Protein AF-A0A1G1FZB9-F1 (afdb_monomer_lite)

Foldseek 3Di:
DPPPQQWDWDWDDDFQVLQCVLVVQAFDWDDDPQTITTTGGPDPSSVVSVVCRVVVPDDDPVSSVVSVVVVVVVRVVVNVVVD

Structure (mmCIF, N/CA/C/O backbone):
data_AF-A0A1G1FZB9-F1
#
_entry.id   AF-A0A1G1FZB9-F1
#
loop_
_atom_site.group_PDB
_atom_site.id
_atom_site.type_symbol
_atom_site.label_atom_id
_atom_site.label_alt_id
_atom_site.label_comp_id
_atom_site.label_asym_id
_atom_site.label_entity_id
_atom_site.label_seq_id
_atom_site.pdbx_PDB_ins_code
_atom_site.Cartn_x
_atom_site.Cartn_y
_atom_site.Cartn_z
_atom_site.occupancy
_atom_site.B_iso_or_equiv
_atom_site.a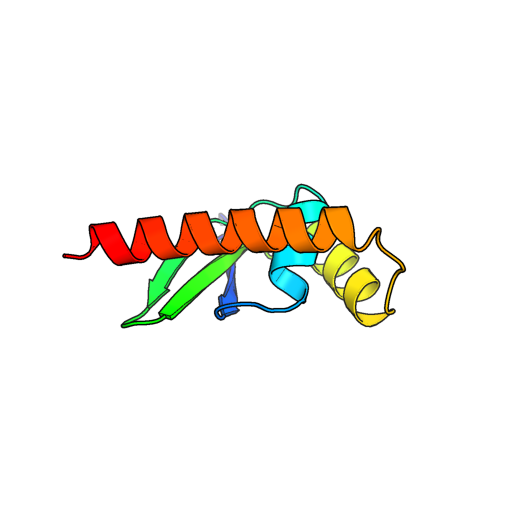uth_seq_id
_atom_site.auth_comp_id
_atom_site.auth_asym_id
_atom_site.auth_atom_id
_atom_site.pdbx_PDB_model_num
ATOM 1 N N . MET A 1 1 ? -22.139 -21.508 -2.740 1.00 38.06 1 MET A N 1
ATOM 2 C CA . MET A 1 1 ? -21.227 -21.218 -1.613 1.00 38.06 1 MET A CA 1
ATOM 3 C C . MET A 1 1 ? -20.391 -20.015 -1.994 1.00 38.06 1 MET A C 1
ATOM 5 O O . MET A 1 1 ? -19.462 -20.142 -2.781 1.00 38.06 1 MET A O 1
ATOM 9 N N . GLU A 1 2 ? -20.792 -18.841 -1.527 1.00 40.31 2 GLU A N 1
ATOM 10 C CA . GLU A 1 2 ? -20.057 -17.597 -1.730 1.00 40.31 2 GLU A CA 1
ATOM 11 C C . GLU A 1 2 ? -18.738 -17.719 -0.957 1.00 40.31 2 GLU A C 1
ATOM 13 O O . GLU A 1 2 ? -18.735 -17.798 0.272 1.00 40.31 2 GLU A O 1
ATOM 18 N N . LYS A 1 3 ? -17.614 -17.895 -1.665 1.00 43.84 3 LYS A N 1
ATOM 19 C CA . LYS A 1 3 ? -16.296 -17.933 -1.023 1.00 43.84 3 LYS A CA 1
ATOM 20 C C . LYS A 1 3 ? -16.135 -16.594 -0.314 1.00 43.84 3 LYS A C 1
ATOM 22 O O . LYS A 1 3 ? -16.038 -15.575 -0.993 1.00 43.84 3 LYS A O 1
ATOM 27 N N . ALA A 1 4 ? -16.117 -16.595 1.019 1.00 49.88 4 ALA A N 1
ATOM 28 C CA . ALA A 1 4 ? -15.738 -15.423 1.795 1.00 49.88 4 ALA A CA 1
ATOM 29 C C . ALA A 1 4 ? -14.460 -14.853 1.167 1.00 49.88 4 ALA A C 1
ATOM 31 O O . ALA A 1 4 ? -13.454 -15.565 1.094 1.00 49.88 4 ALA A O 1
ATOM 32 N N . LYS A 1 5 ? -14.536 -13.636 0.611 1.00 60.00 5 LYS A N 1
ATOM 33 C CA . LYS A 1 5 ? -13.399 -12.968 -0.030 1.00 60.00 5 LYS A CA 1
ATOM 34 C C . LYS A 1 5 ? -12.312 -12.842 1.030 1.00 60.00 5 LYS A C 1
ATOM 36 O O . LYS A 1 5 ? -12.411 -12.000 1.918 1.00 60.00 5 LYS A O 1
ATOM 41 N N . ARG A 1 6 ? -11.327 -13.742 1.003 1.00 81.38 6 ARG A N 1
ATOM 42 C CA . ARG A 1 6 ? -10.249 -13.757 1.989 1.00 81.38 6 ARG A CA 1
ATOM 43 C C . ARG A 1 6 ? -9.450 -12.474 1.779 1.00 81.38 6 ARG A C 1
ATOM 45 O O . ARG A 1 6 ? -8.987 -12.199 0.676 1.00 81.38 6 ARG A O 1
ATOM 52 N N . LYS A 1 7 ? -9.365 -11.649 2.816 1.00 90.19 7 LYS A N 1
ATOM 53 C CA . LYS A 1 7 ? -8.542 -10.443 2.796 1.00 90.19 7 LYS A CA 1
ATOM 54 C C . LYS A 1 7 ? -7.137 -10.797 3.264 1.00 90.19 7 LYS A C 1
ATOM 56 O O . LYS A 1 7 ? -6.977 -11.610 4.174 1.00 90.19 7 LYS A O 1
ATOM 61 N N . ILE A 1 8 ? -6.131 -10.192 2.646 1.00 88.81 8 ILE A N 1
ATOM 62 C CA . ILE A 1 8 ? -4.731 -10.316 3.048 1.00 88.81 8 ILE A CA 1
ATOM 63 C C . ILE A 1 8 ? -4.386 -9.087 3.894 1.00 88.81 8 ILE A C 1
ATOM 65 O O . ILE A 1 8 ? -4.383 -7.976 3.355 1.00 88.81 8 ILE A O 1
ATOM 69 N N . PRO A 1 9 ? -4.112 -9.255 5.201 1.00 90.44 9 PRO A N 1
ATOM 70 C CA . PRO A 1 9 ? -3.726 -8.146 6.057 1.00 90.44 9 PRO A CA 1
ATOM 71 C C . PRO A 1 9 ? -2.241 -7.807 5.883 1.00 90.44 9 PRO A C 1
ATOM 73 O O . PRO A 1 9 ? -1.366 -8.642 6.108 1.00 90.44 9 PRO A O 1
ATOM 76 N N . ILE A 1 10 ? -1.951 -6.554 5.535 1.00 87.31 10 ILE A N 1
ATOM 77 C CA . ILE A 1 10 ? -0.603 -5.976 5.514 1.00 87.31 10 ILE A CA 1
ATOM 78 C C . ILE A 1 10 ? -0.482 -4.941 6.634 1.00 87.31 10 ILE A C 1
ATOM 80 O O . ILE A 1 10 ? -1.306 -4.039 6.759 1.00 87.31 10 ILE A O 1
ATOM 84 N N . LEU A 1 11 ? 0.571 -5.054 7.442 1.00 83.81 11 LEU A N 1
ATOM 85 C CA . LEU A 1 11 ? 0.824 -4.197 8.603 1.00 83.81 11 LEU A CA 1
ATOM 86 C C . LEU A 1 11 ? 1.646 -2.939 8.259 1.00 83.81 11 LEU A C 1
ATOM 88 O O . LEU A 1 11 ? 2.737 -3.064 7.709 1.00 83.81 11 LEU A O 1
ATOM 92 N N . ASP A 1 12 ? 1.119 -1.758 8.630 1.00 62.31 12 ASP A N 1
ATOM 93 C CA . ASP A 1 12 ? 1.776 -0.459 8.955 1.00 62.31 12 ASP A CA 1
ATOM 94 C C . ASP A 1 12 ? 3.057 -0.020 8.144 1.00 62.31 12 ASP A C 1
ATOM 96 O O . ASP A 1 12 ? 3.926 0.670 8.668 1.00 62.31 12 ASP A O 1
ATOM 100 N N . ILE A 1 13 ? 3.132 -0.394 6.853 1.00 67.06 13 ILE A N 1
ATOM 101 C CA . ILE A 1 13 ? 4.057 -0.130 5.702 1.00 67.06 13 ILE A CA 1
ATOM 102 C C . ILE A 1 13 ? 5.369 0.707 5.834 1.00 67.06 13 ILE A C 1
ATOM 104 O O . ILE A 1 13 ? 5.348 1.875 6.231 1.00 67.06 13 ILE A O 1
ATOM 108 N N . PRO A 1 14 ? 6.458 0.230 5.166 1.00 58.62 14 PRO A N 1
ATOM 109 C CA . PRO A 1 14 ? 7.267 1.086 4.260 1.00 58.62 14 PRO A CA 1
ATOM 110 C C . PRO A 1 14 ? 7.164 0.771 2.745 1.00 58.62 14 PRO A C 1
ATOM 112 O O . PRO A 1 14 ? 7.116 1.713 1.953 1.00 58.62 14 PRO A O 1
ATOM 115 N N . GLY A 1 15 ? 7.075 -0.509 2.344 1.00 83.75 15 GLY A N 1
ATOM 116 C CA . GLY A 1 15 ? 7.208 -0.973 0.949 1.00 83.75 15 GLY A CA 1
ATOM 117 C C . GLY A 1 15 ? 5.918 -1.423 0.237 1.00 83.75 15 GLY A C 1
ATOM 118 O O . GLY A 1 15 ? 5.307 -0.660 -0.508 1.00 83.75 15 GLY A O 1
ATOM 119 N N . LEU A 1 16 ? 5.505 -2.677 0.464 1.00 92.31 16 LEU A N 1
ATOM 120 C CA . LEU A 1 16 ? 4.518 -3.379 -0.372 1.00 92.31 16 LEU A CA 1
ATOM 121 C C . LEU A 1 16 ? 3.145 -2.697 -0.447 1.00 92.31 16 LEU A C 1
ATOM 123 O O . LEU A 1 16 ? 2.613 -2.528 -1.536 1.00 92.31 16 LEU A O 1
ATOM 127 N N . GLY A 1 17 ? 2.565 -2.265 0.676 1.00 93.19 17 GLY A N 1
ATOM 128 C CA . GLY A 1 17 ? 1.247 -1.614 0.647 1.00 93.19 17 GLY A CA 1
ATOM 129 C C . GLY A 1 17 ? 1.248 -0.284 -0.123 1.00 93.19 17 GLY A C 1
ATOM 130 O O . GLY A 1 17 ? 0.275 0.036 -0.798 1.00 93.19 17 GLY A O 1
ATOM 131 N N . THR A 1 18 ? 2.364 0.454 -0.094 1.00 94.06 18 THR A N 1
ATOM 132 C CA . THR A 1 18 ? 2.563 1.661 -0.911 1.00 94.06 18 THR A CA 1
ATOM 133 C C . THR A 1 18 ? 2.654 1.301 -2.387 1.00 94.06 18 THR A C 1
ATOM 135 O O . THR A 1 18 ? 2.050 1.970 -3.219 1.00 94.06 18 THR A O 1
ATOM 138 N N . PHE A 1 19 ? 3.399 0.240 -2.707 1.00 95.31 19 PHE A N 1
ATOM 139 C CA . PHE A 1 19 ? 3.557 -0.240 -4.075 1.00 95.31 19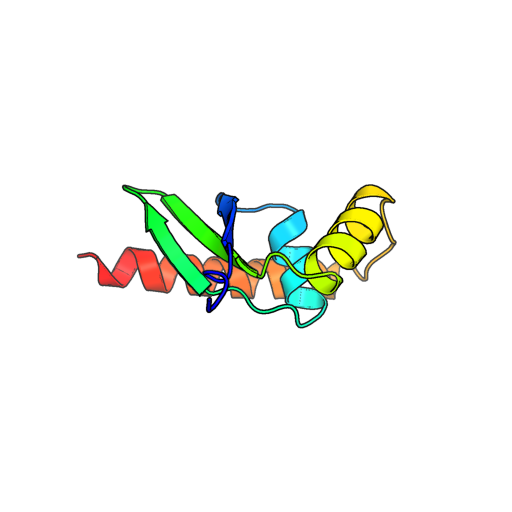 PHE A CA 1
ATOM 140 C C . PHE A 1 19 ? 2.217 -0.689 -4.669 1.00 95.31 19 PHE A C 1
ATOM 142 O O . PHE A 1 19 ? 1.872 -0.285 -5.775 1.00 95.31 19 PHE A O 1
ATOM 149 N N . GLN A 1 20 ? 1.430 -1.450 -3.904 1.00 94.94 20 GLN A N 1
ATOM 150 C CA . GLN A 1 20 ? 0.069 -1.852 -4.267 1.00 94.94 20 GLN A CA 1
ATOM 151 C C . GLN A 1 20 ? -0.814 -0.621 -4.528 1.00 94.94 20 GLN A C 1
ATOM 153 O O . GLN A 1 20 ? -1.447 -0.518 -5.578 1.00 94.94 20 GLN A O 1
ATOM 158 N N . PHE A 1 21 ? -0.791 0.354 -3.613 1.00 94.56 21 PHE A N 1
ATOM 159 C CA . PHE A 1 21 ? -1.579 1.581 -3.725 1.00 94.56 21 PHE A CA 1
ATOM 160 C C . PHE A 1 21 ? -1.206 2.432 -4.944 1.00 94.56 21 PHE A C 1
ATOM 162 O O . PHE A 1 21 ? -2.089 2.902 -5.654 1.00 94.56 21 PHE A O 1
ATOM 169 N N . MET A 1 22 ? 0.092 2.597 -5.219 1.00 94.94 22 MET A N 1
ATOM 170 C CA . MET A 1 22 ? 0.584 3.301 -6.410 1.00 94.94 22 MET A CA 1
ATOM 171 C C . MET A 1 22 ? 0.070 2.660 -7.706 1.00 94.94 22 MET A C 1
ATOM 173 O O . MET A 1 22 ? -0.209 3.360 -8.673 1.00 94.94 22 MET A O 1
ATOM 177 N N . HIS A 1 23 ? -0.087 1.337 -7.719 1.00 95.88 23 HIS A N 1
ATOM 178 C CA . HIS A 1 23 ? -0.598 0.581 -8.861 1.00 95.88 23 HIS A CA 1
ATOM 179 C C . HIS A 1 23 ? -2.129 0.493 -8.906 1.00 95.88 23 HIS A C 1
ATOM 181 O O . HIS A 1 23 ? -2.676 -0.382 -9.588 1.00 95.88 23 HIS A O 1
ATOM 187 N N . ASN A 1 24 ? -2.811 1.395 -8.192 1.00 95.19 24 ASN A N 1
ATOM 188 C CA . ASN A 1 24 ? -4.264 1.476 -8.075 1.00 95.19 24 ASN A CA 1
ATOM 189 C C . ASN A 1 24 ? -4.909 0.192 -7.525 1.00 95.19 24 ASN A C 1
ATOM 191 O O . ASN A 1 24 ? -6.074 -0.079 -7.808 1.00 95.19 24 ASN A O 1
ATOM 195 N N . ASN A 1 25 ? -4.172 -0.610 -6.746 1.00 94.38 25 ASN A N 1
ATOM 196 C CA . ASN A 1 25 ? -4.770 -1.698 -5.983 1.00 94.38 25 ASN A CA 1
ATOM 197 C C . ASN A 1 25 ? -5.234 -1.153 -4.631 1.00 94.38 25 ASN A C 1
ATOM 199 O O . ASN A 1 25 ? -4.423 -0.794 -3.771 1.00 94.38 25 ASN A O 1
ATOM 203 N N . GLU A 1 26 ? -6.546 -1.027 -4.470 1.00 89.69 26 GLU A N 1
ATOM 204 C CA . GLU A 1 26 ? -7.138 -0.452 -3.271 1.00 89.69 26 GLU A CA 1
ATOM 205 C C . GLU A 1 26 ? -7.129 -1.437 -2.099 1.00 89.69 26 GLU A C 1
ATOM 207 O O . GLU A 1 26 ? -7.209 -2.656 -2.253 1.00 89.69 26 GLU A O 1
ATOM 212 N N . PHE A 1 27 ? -7.058 -0.877 -0.897 1.00 92.19 27 PHE A N 1
ATOM 213 C CA . PHE A 1 27 ? -7.149 -1.612 0.353 1.00 92.19 27 PHE A CA 1
ATOM 214 C C . PHE A 1 27 ? -8.264 -1.032 1.213 1.00 92.19 27 PHE A C 1
ATOM 216 O O . PHE A 1 27 ? -8.499 0.179 1.238 1.00 92.19 27 PHE A O 1
ATOM 223 N N . GLU A 1 28 ? -8.901 -1.901 1.982 1.00 92.62 28 GLU A N 1
ATOM 224 C CA . GLU A 1 28 ? -9.675 -1.486 3.146 1.00 92.62 28 GLU A CA 1
ATOM 225 C C . GLU A 1 28 ? -8.722 -1.281 4.329 1.00 92.62 28 GLU A C 1
ATOM 227 O O . GLU A 1 28 ? -7.601 -1.791 4.334 1.00 92.62 28 GLU A O 1
ATOM 232 N N . MET A 1 29 ? -9.138 -0.514 5.334 1.00 90.94 29 MET A N 1
ATOM 233 C CA . MET A 1 29 ? -8.342 -0.328 6.545 1.00 90.94 29 MET A CA 1
ATOM 234 C C . MET A 1 29 ? -9.122 -0.766 7.772 1.00 90.94 29 MET A C 1
ATOM 236 O O . MET A 1 29 ? -10.283 -0.397 7.936 1.00 90.94 29 MET A O 1
ATOM 240 N N . GLU A 1 30 ? -8.445 -1.480 8.660 1.00 91.00 30 GLU A N 1
ATOM 241 C CA . GLU A 1 30 ? -8.979 -1.898 9.951 1.00 91.00 30 GLU A CA 1
ATOM 242 C C . GLU A 1 30 ? -8.003 -1.508 11.061 1.00 91.00 30 GLU A C 1
ATOM 244 O O . GLU A 1 30 ? -6.784 -1.579 10.892 1.00 91.00 30 GLU A O 1
ATOM 249 N N . LEU A 1 31 ? -8.531 -1.081 12.208 1.00 89.50 31 LEU A N 1
ATOM 250 C CA . LEU A 1 31 ? -7.721 -0.848 13.396 1.00 89.50 31 LEU A CA 1
ATOM 251 C C . LEU A 1 31 ? -7.652 -2.143 14.212 1.00 89.50 31 LEU A C 1
ATOM 253 O O . LEU A 1 31 ? -8.647 -2.569 14.788 1.00 89.50 31 LEU A O 1
ATOM 257 N N . ASN A 1 32 ? -6.467 -2.744 14.296 1.00 86.12 32 ASN A N 1
ATOM 258 C CA . ASN A 1 32 ? -6.209 -3.888 15.163 1.00 86.12 32 ASN A CA 1
ATOM 259 C C . ASN A 1 32 ? -5.368 -3.424 16.363 1.00 86.12 32 ASN A C 1
ATOM 261 O O . ASN A 1 32 ? -4.144 -3.262 16.283 1.00 86.12 32 ASN A O 1
ATOM 265 N N . GLY A 1 33 ? -6.057 -3.123 17.468 1.00 85.44 33 GLY A N 1
ATOM 266 C CA . GLY A 1 33 ? -5.465 -2.494 18.647 1.00 85.44 33 GLY A CA 1
ATOM 267 C C . GLY A 1 33 ? -4.940 -1.092 18.329 1.00 85.44 33 GLY A C 1
ATOM 268 O O . GLY A 1 33 ? -5.708 -0.176 18.059 1.00 85.44 33 GLY A O 1
ATOM 269 N N . THR A 1 34 ? -3.619 -0.908 18.357 1.00 83.56 34 THR A N 1
ATOM 270 C CA . THR A 1 34 ? -2.956 0.376 18.045 1.00 83.56 34 THR A CA 1
ATOM 271 C C . THR A 1 34 ? -2.396 0.453 16.619 1.00 83.56 34 THR A C 1
ATOM 273 O O . THR A 1 34 ? -1.833 1.482 16.216 1.00 83.56 34 THR A O 1
ATOM 276 N N . ARG A 1 35 ? -2.520 -0.631 15.844 1.00 85.00 35 ARG A N 1
ATOM 277 C CA . ARG A 1 35 ? -1.940 -0.780 14.503 1.00 85.00 35 ARG A CA 1
ATOM 278 C C . ARG A 1 35 ? -3.030 -0.735 13.441 1.00 85.00 35 ARG A C 1
ATOM 280 O O . ARG A 1 35 ? -4.133 -1.217 13.680 1.00 85.00 35 ARG A O 1
ATOM 287 N N . VAL A 1 36 ? -2.723 -0.169 12.275 1.00 88.56 36 VAL A N 1
ATOM 288 C CA . VAL A 1 36 ? -3.640 -0.206 11.131 1.00 88.56 36 VAL A CA 1
ATOM 289 C C . VAL A 1 36 ? -3.247 -1.370 10.224 1.00 88.56 36 VAL A C 1
ATOM 291 O O . VAL A 1 36 ? -2.078 -1.570 9.888 1.00 88.56 36 VAL A O 1
ATOM 294 N N . LEU A 1 37 ? -4.241 -2.171 9.858 1.00 90.94 37 LEU A N 1
ATOM 295 C CA . LEU A 1 37 ? -4.130 -3.219 8.857 1.00 90.94 37 LEU A CA 1
ATOM 296 C C . LEU A 1 37 ? -4.646 -2.683 7.533 1.00 90.94 37 LEU A C 1
ATOM 298 O O . LEU A 1 37 ? -5.725 -2.098 7.482 1.00 90.94 37 LEU A O 1
ATOM 302 N N . LEU A 1 38 ? -3.889 -2.914 6.468 1.00 92.81 38 LEU A N 1
ATOM 303 C CA . LEU A 1 38 ? -4.339 -2.708 5.100 1.00 92.81 38 LEU A CA 1
ATOM 304 C C . LEU A 1 38 ? -4.815 -4.048 4.559 1.00 92.81 38 LEU A C 1
ATOM 306 O O . LEU A 1 38 ? -4.035 -4.993 4.457 1.00 92.81 38 LEU A O 1
ATOM 310 N N . LEU A 1 39 ? -6.101 -4.133 4.261 1.00 93.62 39 LEU A N 1
ATOM 311 C CA . LEU A 1 39 ? -6.784 -5.350 3.861 1.00 93.62 39 LEU A CA 1
ATOM 312 C C . LEU A 1 39 ? -6.955 -5.353 2.341 1.00 93.62 39 LEU A C 1
ATOM 314 O O . LEU A 1 39 ? -7.850 -4.701 1.799 1.00 93.62 39 LEU A O 1
ATOM 318 N N . PHE A 1 40 ? -6.100 -6.107 1.657 1.00 92.94 40 PHE A N 1
ATOM 319 C CA . PHE A 1 40 ? -6.186 -6.306 0.210 1.00 92.94 40 PHE A CA 1
ATOM 320 C C . PHE A 1 40 ? -7.025 -7.540 -0.123 1.00 92.94 40 PHE A C 1
ATOM 322 O O . PHE A 1 40 ? -7.148 -8.455 0.691 1.00 92.94 40 PHE A O 1
ATOM 329 N N . ASN A 1 41 ? -7.600 -7.594 -1.322 1.00 92.75 41 ASN A N 1
ATOM 330 C CA . ASN A 1 41 ? -8.230 -8.820 -1.811 1.00 92.75 41 ASN A CA 1
ATOM 331 C C . ASN A 1 41 ? -7.163 -9.893 -2.082 1.00 92.75 41 ASN A C 1
ATOM 333 O O . ASN A 1 41 ? -6.098 -9.583 -2.608 1.00 92.75 41 ASN A O 1
ATOM 337 N N . SER A 1 42 ? -7.445 -11.157 -1.750 1.00 91.69 42 SER A N 1
ATOM 338 C CA . SER A 1 42 ? -6.613 -12.290 -2.175 1.00 91.69 42 SER A CA 1
ATOM 339 C C . SER A 1 42 ? -6.926 -12.680 -3.628 1.00 91.69 42 SER A C 1
ATOM 341 O O . SER A 1 42 ? -7.530 -13.726 -3.880 1.00 91.69 42 SER A O 1
ATOM 343 N N . ASP A 1 43 ? -6.591 -11.810 -4.573 1.00 92.81 43 ASP A N 1
ATOM 344 C CA . ASP A 1 43 ? -6.786 -12.022 -6.008 1.00 92.81 43 ASP A CA 1
ATOM 345 C C . ASP A 1 43 ? -5.458 -12.004 -6.774 1.00 92.81 43 ASP A C 1
ATOM 347 O O . ASP A 1 43 ? -4.403 -11.666 -6.231 1.00 92.81 43 ASP A O 1
ATOM 351 N N . ASP A 1 44 ? -5.510 -12.394 -8.048 1.00 94.44 44 ASP A N 1
ATOM 352 C CA . ASP A 1 44 ? -4.328 -12.480 -8.910 1.00 94.44 44 ASP A CA 1
ATOM 353 C C . ASP A 1 44 ? -3.595 -11.137 -9.004 1.00 94.44 44 ASP A C 1
ATOM 355 O O . ASP A 1 44 ? -2.368 -11.104 -9.062 1.00 94.44 44 ASP A O 1
ATOM 359 N N . ARG A 1 45 ? -4.331 -10.020 -8.928 1.00 94.94 45 ARG A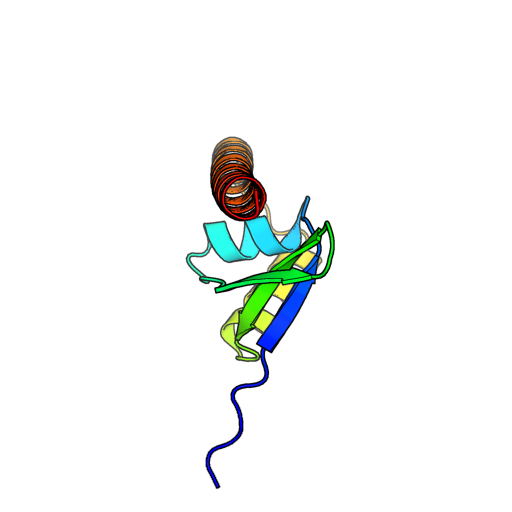 N 1
ATOM 360 C CA . ARG A 1 45 ? -3.758 -8.674 -8.978 1.00 94.94 45 ARG A CA 1
ATOM 361 C C . ARG A 1 45 ? -2.865 -8.393 -7.776 1.00 94.94 45 ARG A C 1
ATOM 363 O O . ARG A 1 45 ? -1.777 -7.840 -7.939 1.00 94.94 45 ARG A O 1
ATOM 370 N N . PHE A 1 46 ? -3.301 -8.769 -6.575 1.00 94.44 46 PHE A N 1
ATOM 371 C CA . PHE A 1 46 ? -2.463 -8.645 -5.389 1.00 94.44 46 PHE A CA 1
ATOM 372 C C . PHE A 1 46 ? -1.158 -9.432 -5.544 1.00 94.44 46 PHE A C 1
ATOM 374 O O . PHE A 1 46 ? -0.090 -8.891 -5.245 1.00 94.44 46 PHE A O 1
ATOM 381 N N . TYR A 1 47 ? -1.242 -10.682 -6.005 1.00 95.31 47 TYR A N 1
ATOM 382 C CA . TYR A 1 47 ? -0.080 -11.560 -6.138 1.00 95.31 47 TYR A CA 1
ATOM 383 C C . TYR A 1 47 ? 0.881 -11.097 -7.239 1.00 95.31 47 TYR A C 1
ATOM 385 O O . TYR A 1 47 ? 2.083 -11.050 -6.987 1.00 95.31 47 TYR A O 1
ATOM 393 N N . GLU A 1 48 ? 0.367 -10.658 -8.391 1.00 97.25 48 GLU A N 1
ATOM 394 C CA . GLU A 1 48 ? 1.151 -10.048 -9.476 1.00 97.25 48 GLU A CA 1
ATOM 395 C C . GLU A 1 48 ? 1.978 -8.863 -8.954 1.00 97.25 48 GLU A C 1
ATOM 397 O O . GLU A 1 48 ? 3.191 -8.784 -9.144 1.00 97.25 48 GLU A O 1
ATOM 402 N N . LEU A 1 49 ? 1.334 -7.937 -8.240 1.00 95.88 49 LEU A N 1
ATOM 403 C CA . LEU A 1 49 ? 2.006 -6.755 -7.705 1.00 95.88 49 LEU A CA 1
ATOM 404 C C . LEU A 1 49 ? 2.982 -7.091 -6.574 1.00 95.88 49 LEU A C 1
ATOM 406 O O . LEU A 1 49 ? 4.005 -6.422 -6.431 1.00 95.88 49 LEU A O 1
ATOM 410 N N . ALA A 1 50 ? 2.699 -8.123 -5.779 1.00 94.62 50 ALA A N 1
ATOM 411 C CA . ALA A 1 50 ? 3.624 -8.605 -4.762 1.00 94.62 50 ALA A CA 1
ATOM 412 C C . ALA A 1 50 ? 4.885 -9.220 -5.386 1.00 94.62 50 ALA A C 1
ATOM 414 O O . ALA A 1 50 ? 5.988 -8.966 -4.904 1.00 94.62 50 ALA A O 1
ATOM 415 N N . GLU A 1 51 ? 4.746 -9.982 -6.471 1.00 96.88 51 GLU A N 1
ATOM 416 C CA . GLU A 1 51 ? 5.877 -10.530 -7.222 1.00 96.88 51 GLU A CA 1
ATOM 417 C C . GLU A 1 51 ? 6.729 -9.416 -7.838 1.00 96.88 51 GLU A C 1
ATOM 419 O O . GLU A 1 51 ? 7.942 -9.378 -7.631 1.00 96.88 51 GLU A O 1
ATOM 424 N N . ARG A 1 52 ? 6.088 -8.445 -8.495 1.00 96.88 52 ARG A N 1
ATOM 425 C CA . ARG A 1 52 ? 6.746 -7.254 -9.051 1.00 96.88 52 ARG A CA 1
ATOM 426 C C . ARG A 1 52 ? 7.511 -6.467 -7.988 1.00 96.88 52 ARG A C 1
ATOM 428 O O . ARG A 1 52 ? 8.687 -6.157 -8.176 1.00 96.88 52 ARG A O 1
ATOM 435 N N . PHE A 1 53 ? 6.898 -6.235 -6.828 1.00 95.06 53 PHE A N 1
ATOM 436 C CA . PHE A 1 53 ? 7.576 -5.619 -5.688 1.00 95.06 53 PHE A CA 1
ATOM 437 C C . PHE A 1 53 ? 8.805 -6.429 -5.238 1.00 95.06 53 PHE A C 1
ATOM 439 O O . PHE A 1 53 ? 9.882 -5.864 -5.059 1.00 95.06 53 PHE A O 1
ATOM 446 N N . ASN A 1 54 ? 8.674 -7.753 -5.108 1.00 94.25 54 ASN A N 1
ATOM 447 C CA . ASN A 1 54 ? 9.771 -8.638 -4.696 1.00 94.25 54 ASN A CA 1
ATOM 448 C C . ASN A 1 54 ? 10.892 -8.741 -5.744 1.00 94.25 54 ASN A C 1
ATOM 450 O O . ASN A 1 54 ? 12.044 -8.977 -5.383 1.00 94.25 54 ASN A O 1
ATOM 454 N N . SER A 1 55 ? 10.582 -8.519 -7.023 1.00 97.06 55 SER A N 1
ATOM 455 C CA . SER A 1 55 ? 11.573 -8.410 -8.101 1.00 97.06 55 SER A CA 1
ATOM 456 C C . SER A 1 55 ? 12.344 -7.082 -8.106 1.00 97.06 55 SER A C 1
ATOM 458 O O . SER A 1 55 ? 13.224 -6.897 -8.942 1.00 97.06 55 SER A O 1
ATOM 460 N N . ASN A 1 56 ? 12.070 -6.182 -7.151 1.00 93.62 56 ASN A N 1
ATOM 461 C CA . ASN A 1 56 ? 12.648 -4.838 -7.064 1.00 93.62 56 ASN A CA 1
ATOM 462 C C . ASN A 1 56 ? 12.404 -4.010 -8.332 1.00 93.62 56 ASN A C 1
ATOM 464 O O . ASN A 1 56 ? 13.313 -3.346 -8.835 1.00 93.62 56 ASN A O 1
ATOM 468 N N . GLU A 1 57 ? 11.173 -4.053 -8.849 1.00 95.56 57 GLU A N 1
ATOM 469 C CA . GLU A 1 57 ? 10.786 -3.222 -9.984 1.00 95.56 57 GLU A CA 1
ATOM 470 C C . GLU A 1 57 ? 11.134 -1.748 -9.732 1.00 95.56 57 GLU A C 1
ATOM 472 O O . GLU A 1 57 ? 10.824 -1.175 -8.681 1.00 95.56 57 GLU A O 1
ATOM 477 N N . SER A 1 58 ? 11.790 -1.131 -10.716 1.00 95.88 58 SER A N 1
ATOM 478 C CA . SER A 1 58 ? 12.136 0.282 -10.647 1.00 95.88 58 SER A CA 1
ATOM 479 C C . SER A 1 58 ? 10.870 1.130 -10.712 1.00 95.88 58 SER A C 1
ATOM 481 O O . SER A 1 58 ? 10.080 1.015 -11.645 1.00 95.88 58 SER A O 1
ATOM 483 N N . VAL A 1 59 ? 10.703 2.013 -9.730 1.00 94.75 59 VAL A N 1
ATOM 484 C CA . VAL A 1 59 ? 9.598 2.971 -9.675 1.00 94.75 59 VAL A CA 1
ATOM 485 C C . VAL A 1 59 ? 10.138 4.391 -9.531 1.00 94.75 59 VAL A C 1
ATOM 487 O O . VAL A 1 59 ? 11.177 4.592 -8.890 1.00 94.75 59 VAL A O 1
ATOM 490 N N . PRO A 1 60 ? 9.440 5.407 -10.064 1.00 96.25 60 PRO A N 1
ATOM 491 C CA . PRO A 1 60 ? 9.793 6.793 -9.803 1.00 96.25 60 PRO A CA 1
ATOM 492 C C . PRO A 1 60 ? 9.730 7.090 -8.299 1.00 96.25 60 PRO A C 1
ATOM 494 O O . PRO A 1 60 ? 8.688 6.962 -7.652 1.00 96.25 60 PRO A O 1
ATOM 497 N N . VAL A 1 61 ? 10.861 7.508 -7.727 1.00 93.94 61 VAL A N 1
ATOM 498 C CA . VAL A 1 61 ? 10.996 7.714 -6.274 1.00 93.94 61 VAL A CA 1
ATOM 499 C C . VAL A 1 61 ? 9.989 8.741 -5.752 1.00 93.94 61 VAL A C 1
ATOM 501 O O . VAL A 1 61 ? 9.408 8.549 -4.685 1.00 93.94 61 VAL A O 1
ATOM 504 N N . LEU A 1 62 ? 9.754 9.821 -6.503 1.00 96.06 62 LEU A N 1
ATOM 505 C CA . LEU A 1 62 ? 8.807 10.866 -6.104 1.00 96.06 62 LEU A CA 1
ATOM 506 C C . LEU A 1 62 ? 7.373 10.336 -6.023 1.00 96.06 62 LEU A C 1
ATOM 508 O O . LEU A 1 62 ? 6.681 10.610 -5.041 1.00 96.06 62 LEU A O 1
ATOM 512 N N . ASP A 1 63 ? 6.956 9.523 -6.991 1.00 95.19 63 ASP A N 1
ATOM 513 C CA . ASP A 1 63 ? 5.623 8.919 -7.001 1.00 95.19 63 ASP A CA 1
ATOM 514 C C . ASP A 1 63 ? 5.465 7.952 -5.829 1.00 95.19 63 ASP A C 1
ATOM 516 O O . ASP A 1 63 ? 4.442 7.964 -5.141 1.00 95.19 63 ASP A O 1
ATOM 520 N N . PHE A 1 64 ? 6.514 7.183 -5.522 1.00 94.50 64 PHE A N 1
ATOM 521 C CA . PHE A 1 64 ? 6.521 6.274 -4.377 1.00 94.50 64 PHE A CA 1
ATOM 522 C C . PHE A 1 64 ? 6.383 7.004 -3.049 1.00 94.50 64 PHE A C 1
ATOM 524 O O . PHE A 1 64 ? 5.556 6.633 -2.213 1.00 94.50 64 PHE A O 1
ATOM 531 N N . LEU A 1 65 ? 7.142 8.080 -2.857 1.00 93.88 65 LEU A N 1
ATOM 532 C CA . LEU A 1 65 ? 7.053 8.891 -1.647 1.00 93.88 65 LEU A CA 1
ATOM 533 C C . LEU A 1 65 ? 5.685 9.572 -1.520 1.00 93.88 65 LEU A C 1
ATOM 535 O O . LEU A 1 65 ? 5.139 9.644 -0.417 1.00 93.88 65 LEU A O 1
ATOM 539 N N . ASN A 1 66 ? 5.104 10.036 -2.628 1.00 95.00 66 ASN A N 1
ATOM 540 C CA . ASN A 1 66 ? 3.770 10.630 -2.638 1.00 95.00 66 ASN A CA 1
ATOM 541 C C . ASN A 1 66 ? 2.691 9.605 -2.279 1.00 95.00 66 ASN A C 1
ATOM 543 O O . ASN A 1 66 ? 1.875 9.868 -1.392 1.00 95.00 66 ASN A O 1
ATOM 547 N N . ALA A 1 67 ? 2.727 8.418 -2.887 1.00 94.19 67 ALA A N 1
ATOM 548 C CA . ALA A 1 67 ? 1.846 7.309 -2.538 1.00 94.19 67 ALA A CA 1
ATOM 549 C C . ALA A 1 67 ? 1.984 6.950 -1.049 1.00 94.19 67 ALA A C 1
ATOM 551 O O . ALA A 1 67 ? 0.987 6.857 -0.333 1.00 94.19 67 ALA A O 1
ATOM 552 N N . GLN A 1 68 ? 3.216 6.858 -0.537 1.00 93.25 68 GLN A N 1
ATOM 553 C CA . GLN A 1 68 ? 3.468 6.536 0.868 1.00 93.25 68 GLN A CA 1
ATOM 554 C C . GLN A 1 68 ? 2.872 7.589 1.813 1.00 93.25 68 GLN A C 1
ATOM 556 O O . GLN A 1 68 ? 2.284 7.242 2.840 1.00 93.25 68 GLN A O 1
ATOM 561 N N . ARG A 1 69 ? 2.996 8.881 1.477 1.00 93.06 69 ARG A N 1
ATOM 562 C CA . ARG A 1 69 ? 2.393 9.983 2.247 1.00 93.06 69 ARG A CA 1
ATOM 563 C C . ARG A 1 69 ? 0.871 9.882 2.271 1.00 93.06 69 ARG A C 1
ATOM 565 O O . ARG A 1 69 ? 0.282 10.044 3.337 1.00 93.06 69 ARG A O 1
ATOM 572 N N . GLN A 1 70 ? 0.246 9.579 1.135 1.00 93.25 70 GLN A N 1
ATOM 573 C CA . GLN A 1 70 ? -1.206 9.410 1.052 1.00 93.25 70 GLN A CA 1
ATOM 574 C C . GLN A 1 70 ? -1.689 8.237 1.909 1.00 93.25 70 GLN A C 1
ATOM 576 O O . GLN A 1 70 ? -2.649 8.390 2.665 1.00 93.25 70 GLN A O 1
ATOM 581 N N . VAL A 1 71 ? -1.003 7.089 1.860 1.00 92.00 71 VAL A N 1
ATOM 582 C CA . VAL A 1 71 ? -1.369 5.941 2.700 1.00 92.00 71 VAL A CA 1
ATOM 583 C C . VAL A 1 71 ? -1.198 6.271 4.185 1.00 92.00 71 VAL A C 1
ATOM 585 O O . VAL A 1 71 ? -2.123 6.054 4.965 1.00 92.00 71 VAL A O 1
ATOM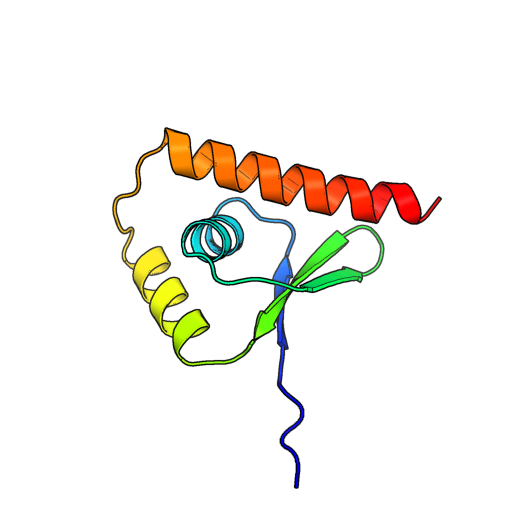 588 N N . LYS A 1 72 ? -0.083 6.898 4.584 1.00 90.38 72 LYS A N 1
ATOM 589 C CA . LYS A 1 72 ? 0.121 7.343 5.975 1.00 90.38 72 LYS A CA 1
ATOM 590 C C . LYS A 1 72 ? -0.963 8.317 6.443 1.00 90.38 72 LYS A C 1
ATOM 592 O O . LYS A 1 72 ? -1.469 8.170 7.552 1.00 90.38 72 LYS A O 1
ATOM 597 N N . ALA A 1 73 ? -1.356 9.280 5.609 1.00 90.31 73 ALA A N 1
ATOM 598 C CA . ALA A 1 73 ? -2.434 10.215 5.930 1.00 90.31 73 ALA A CA 1
ATOM 599 C C . ALA A 1 73 ? -3.773 9.490 6.158 1.00 90.31 73 ALA A C 1
ATOM 601 O O . ALA A 1 73 ? -4.461 9.767 7.143 1.00 90.31 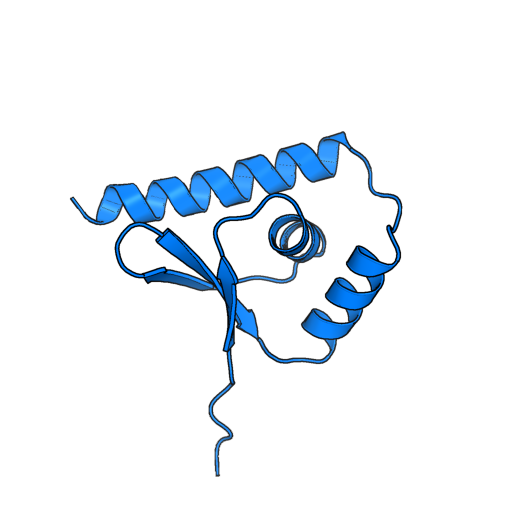73 ALA A O 1
ATOM 602 N N . LYS A 1 74 ? -4.105 8.505 5.309 1.00 89.75 74 LYS A N 1
ATOM 603 C CA . LYS A 1 74 ? -5.283 7.637 5.479 1.00 89.75 74 LYS A CA 1
ATOM 604 C C . LYS A 1 74 ? -5.235 6.870 6.810 1.00 89.75 74 LYS A C 1
ATOM 606 O O . LYS A 1 74 ? -6.217 6.870 7.551 1.00 89.75 74 LYS A O 1
ATOM 611 N N . MET A 1 75 ? -4.081 6.302 7.161 1.00 88.69 75 MET A N 1
ATOM 612 C CA . MET A 1 75 ? -3.884 5.572 8.420 1.00 88.69 75 MET A CA 1
ATOM 613 C C . MET A 1 75 ? -4.031 6.474 9.652 1.00 88.69 75 MET A C 1
ATOM 615 O O . MET A 1 75 ? -4.699 6.102 10.617 1.00 88.69 75 MET A O 1
ATOM 619 N N . PHE A 1 76 ? -3.437 7.672 9.635 1.00 86.81 76 PHE A N 1
ATOM 620 C CA . PHE A 1 76 ? -3.568 8.629 10.737 1.00 86.81 76 PHE A CA 1
ATOM 621 C C . PHE A 1 76 ? -5.000 9.132 10.898 1.00 86.81 76 PHE A C 1
ATOM 623 O O . PHE A 1 76 ? -5.461 9.271 12.029 1.00 86.81 76 PHE A O 1
ATOM 630 N N . SER A 1 77 ? -5.720 9.346 9.792 1.00 86.75 77 SER A N 1
ATOM 631 C CA . SER A 1 77 ? -7.143 9.687 9.838 1.00 86.75 77 SER A CA 1
ATOM 632 C C . SER A 1 77 ? -7.951 8.600 10.548 1.00 86.75 77 SER A C 1
ATOM 634 O O . SER A 1 77 ? -8.774 8.916 11.405 1.00 86.75 77 SER A O 1
ATOM 636 N N . LEU A 1 78 ? -7.669 7.322 10.270 1.00 84.81 78 LEU A N 1
ATOM 637 C CA . LEU A 1 78 ? -8.335 6.211 10.947 1.00 84.81 78 LEU A CA 1
ATOM 638 C 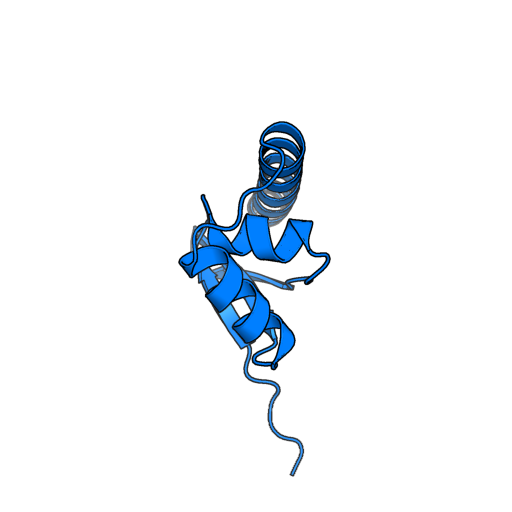C . LEU A 1 78 ? -7.992 6.155 12.446 1.00 84.81 78 LEU A C 1
ATOM 640 O O . LEU A 1 78 ? -8.898 6.039 13.266 1.00 84.81 78 LEU A O 1
ATOM 644 N N . LYS A 1 79 ? -6.712 6.313 12.821 1.00 79.38 79 LYS A N 1
ATOM 645 C CA . LYS A 1 79 ? -6.288 6.351 14.237 1.00 79.38 79 LYS A CA 1
ATOM 646 C C . LYS A 1 79 ? -6.890 7.542 14.999 1.00 79.38 79 LYS A C 1
ATOM 648 O O . LYS A 1 79 ? -7.206 7.410 16.176 1.00 79.38 79 LYS A O 1
ATOM 653 N N . GLY A 1 80 ? -7.062 8.691 14.343 1.00 73.88 80 GLY A N 1
ATOM 654 C CA . GLY A 1 80 ? -7.648 9.896 14.938 1.00 73.88 80 GLY A CA 1
ATOM 655 C C . GLY A 1 80 ? -9.157 9.812 15.188 1.00 73.88 80 GLY A C 1
ATOM 656 O O . GLY A 1 80 ? -9.648 10.504 16.069 1.00 73.88 80 GLY A O 1
ATOM 657 N N . ARG A 1 81 ? -9.882 8.954 14.457 1.00 59.66 81 ARG A N 1
ATOM 658 C CA . ARG A 1 81 ? -11.326 8.713 14.650 1.00 59.66 81 ARG A CA 1
ATOM 659 C C . ARG A 1 81 ? -11.652 7.798 15.835 1.00 59.66 81 ARG A C 1
ATOM 661 O O . ARG A 1 81 ? -12.807 7.727 16.227 1.00 59.66 81 ARG A O 1
ATOM 668 N N . GLY A 1 82 ? -10.665 7.078 16.369 1.00 52.97 82 GLY A N 1
ATOM 669 C CA . GLY A 1 82 ? -10.827 6.177 17.516 1.00 52.97 82 GLY A CA 1
ATOM 670 C C . GLY A 1 82 ? -10.640 6.846 18.884 1.00 52.97 82 GLY A C 1
ATOM 671 O O . GLY A 1 82 ? -10.340 6.139 19.844 1.00 52.97 82 GLY A O 1
ATOM 672 N N . ARG A 1 83 ? -10.734 8.180 18.964 1.00 44.88 83 ARG A N 1
ATOM 673 C CA . ARG A 1 83 ? -10.666 8.973 20.200 1.00 44.88 83 ARG A CA 1
ATOM 674 C C . ARG A 1 83 ? -11.959 9.733 20.428 1.00 44.88 83 ARG A C 1
ATOM 676 O O . ARG A 1 83 ? -12.522 10.210 19.420 1.00 44.88 83 ARG A O 1
#

Sequence (83 aa):
MEKAKRKIPILDIPGLGTFQFMHNNEFEMELNGTRVLLLFNSDDRFYELAERFNSNESVPVLDFLNAQRQVKAKMFSLKGRGR

pLDDT: mean 86.49, std 14.34, range [38.06, 97.25]

Secondary structure (DSSP, 8-state):
------EEEEES-SSHHHHHHHTT---EEEEETTEEEEEEE-SHHHHHHHHHHHTT----HHHHHHHHHHHHHHHHHHHHTT-

Radius of gyration: 13.41 Å; chains: 1; bounding box: 34×32×31 Å